Protein AF-A0A950UDI7-F1 (afdb_monomer_lite)

Secondary structure (DSSP, 8-state):
-------HHHHHHHHHHHHHHHT--GGGG---PPPPPP----TT--SS--S--SS-SSS-TT-SSPPSS---------B-TTS-B-TT---------TTS----GGGSSTT-----

Radius of gyration: 28.73 Å; chains: 1; bounding box: 52×42×88 Å

Foldseek 3Di:
DDPPDDPVVVVVVVVVVVVVVVPPPCLVPPPQDDPDDDDDCDPQNDPDDDPDDDDDQQDHPPDPHGADDDDDDDDDFDADRSRHGDPPDDDDDAAAGRVRHGQDPPPVPNSDPPPD

pLDDT: mean 75.39, std 16.03, range [39.5, 96.88]

Sequence (116 aa):
MTHSLLPRRRVIAASMAGAAVLGIPAILRAAALMATPAQTEGPFYPVSFPVDSDSDLVHVAGHHDAAKGTVTRVSGRVLDLAGRPVTGARVEIWQCDAHGRYHNVHDGDGGQPRDD

Structure (mmCIF, N/CA/C/O backbone):
data_AF-A0A950UDI7-F1
#
_entry.id   AF-A0A950UDI7-F1
#
loop_
_atom_site.group_PDB
_atom_site.id
_atom_site.type_symbol
_atom_site.label_atom_id
_atom_site.label_alt_id
_atom_site.label_comp_id
_atom_site.label_asym_id
_atom_site.label_entity_id
_atom_site.label_seq_id
_atom_site.pdbx_PDB_ins_code
_atom_site.Cartn_x
_atom_site.Cartn_y
_atom_site.Cartn_z
_atom_site.occupancy
_atom_site.B_iso_or_equiv
_atom_site.auth_seq_id
_atom_site.auth_comp_id
_atom_site.auth_asym_id
_atom_site.auth_atom_id
_atom_site.pdbx_PDB_model_num
ATOM 1 N N . MET A 1 1 ? -25.559 -27.359 67.282 1.00 40.81 1 MET A N 1
ATOM 2 C CA . MET A 1 1 ? -24.812 -26.892 66.095 1.00 40.81 1 MET A CA 1
ATOM 3 C C . MET A 1 1 ? -25.820 -26.552 65.007 1.00 40.81 1 MET A C 1
ATOM 5 O O . MET A 1 1 ? -26.342 -27.444 64.356 1.00 40.81 1 MET A O 1
ATOM 9 N N . THR A 1 2 ? -26.208 -25.284 64.895 1.00 39.50 2 THR A N 1
ATOM 10 C CA . THR A 1 2 ? -27.173 -24.814 63.894 1.00 39.50 2 THR A CA 1
ATOM 11 C C . THR A 1 2 ? -26.436 -24.547 62.585 1.00 39.50 2 THR A C 1
ATOM 13 O O . THR A 1 2 ? -25.666 -23.596 62.473 1.00 39.50 2 THR A O 1
ATOM 16 N N . HIS A 1 3 ? -26.633 -25.408 61.587 1.00 46.00 3 HIS A N 1
ATOM 17 C CA . HIS A 1 3 ? -26.105 -25.177 60.247 1.00 46.00 3 HIS A CA 1
ATOM 18 C C . HIS A 1 3 ? -26.877 -24.022 59.603 1.00 46.00 3 HIS A C 1
ATOM 20 O O . HIS A 1 3 ? -28.031 -24.169 59.203 1.00 46.00 3 HIS A O 1
ATOM 26 N N . SER A 1 4 ? -26.243 -22.851 59.532 1.00 61.97 4 SER A N 1
ATOM 27 C CA . SER A 1 4 ? -26.741 -21.719 58.753 1.00 61.97 4 SER A CA 1
ATOM 28 C C . SER A 1 4 ? -26.642 -22.074 57.270 1.00 61.97 4 SER A C 1
ATOM 30 O O . SER A 1 4 ? -25.568 -22.038 56.671 1.00 61.97 4 SER A O 1
ATOM 32 N N . LEU A 1 5 ? -27.763 -22.492 56.686 1.00 60.97 5 LEU A N 1
ATOM 33 C CA . LEU A 1 5 ? -27.865 -22.776 55.261 1.00 60.97 5 LEU A CA 1
ATOM 34 C C . LEU A 1 5 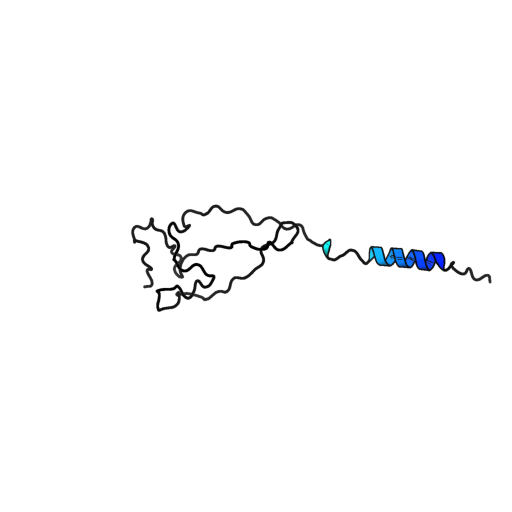? -27.966 -21.443 54.518 1.00 60.97 5 LEU A C 1
ATOM 36 O O . LEU A 1 5 ? -28.985 -20.752 54.589 1.00 60.97 5 LEU A O 1
ATOM 40 N N . LEU A 1 6 ? -26.901 -21.070 53.806 1.00 65.00 6 LEU A N 1
ATOM 41 C CA . LEU A 1 6 ? -26.916 -19.932 52.890 1.00 65.00 6 LEU A CA 1
ATOM 42 C C . LEU A 1 6 ? -28.140 -20.052 51.962 1.00 65.00 6 LEU A C 1
ATOM 44 O O . LEU A 1 6 ? -28.296 -21.063 51.272 1.00 65.00 6 LEU A O 1
ATOM 48 N N . PRO A 1 7 ? -29.040 -19.053 51.934 1.00 77.75 7 PRO A N 1
ATOM 49 C CA . PRO A 1 7 ? -30.280 -19.174 51.186 1.00 77.75 7 PRO A CA 1
ATOM 50 C C . PRO A 1 7 ? -29.963 -19.201 49.688 1.00 77.75 7 PRO A C 1
ATOM 52 O O . PRO A 1 7 ? -29.332 -18.278 49.176 1.00 77.75 7 PRO A O 1
ATOM 55 N N . ARG A 1 8 ? -30.428 -20.243 48.982 1.00 66.94 8 ARG A N 1
ATOM 56 C CA . ARG A 1 8 ? -30.172 -20.532 47.550 1.00 66.94 8 ARG A CA 1
ATOM 57 C C . ARG A 1 8 ? -30.277 -19.309 46.625 1.00 66.94 8 ARG A C 1
ATOM 59 O O . ARG A 1 8 ? -29.489 -19.173 45.697 1.00 66.94 8 ARG A O 1
ATOM 66 N N . ARG A 1 9 ? -31.177 -18.367 46.931 1.00 64.50 9 ARG A N 1
ATOM 67 C CA . ARG A 1 9 ? -31.326 -17.076 46.229 1.00 64.50 9 ARG A CA 1
ATOM 68 C C . ARG A 1 9 ? -30.045 -16.233 46.188 1.00 64.50 9 ARG A C 1
ATOM 70 O O . ARG A 1 9 ? -29.770 -15.587 45.187 1.00 64.50 9 ARG A O 1
ATOM 77 N N . ARG A 1 10 ? -29.247 -16.255 47.260 1.00 65.88 10 ARG A N 1
ATOM 78 C CA . ARG A 1 10 ? -27.967 -15.536 47.341 1.00 65.88 10 ARG A CA 1
ATOM 79 C C . ARG A 1 10 ? -26.892 -16.211 46.494 1.00 65.88 10 ARG A C 1
ATOM 81 O O . ARG A 1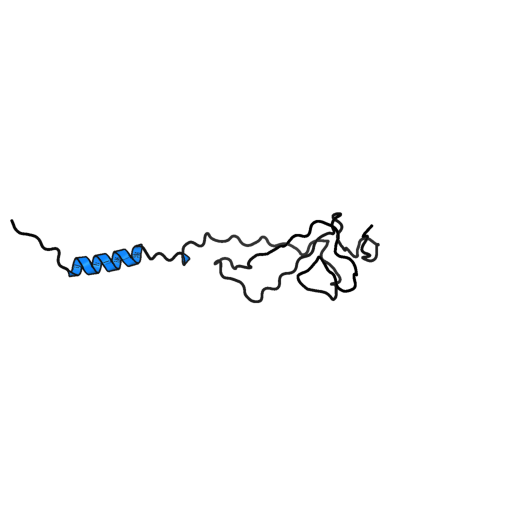 10 ? -26.069 -15.515 45.920 1.00 65.88 10 ARG A O 1
ATOM 88 N N . VAL A 1 11 ? -26.941 -17.538 46.374 1.00 69.62 11 VAL A N 1
ATOM 89 C CA . VAL A 1 11 ? -26.017 -18.311 45.530 1.00 69.62 11 VAL A CA 1
ATOM 90 C C . VAL A 1 11 ? -26.291 -18.055 44.044 1.00 69.62 11 VAL A C 1
ATOM 92 O O . VAL A 1 11 ? -25.353 -17.831 43.285 1.00 69.62 11 VAL A O 1
ATOM 95 N N . ILE A 1 12 ? -27.565 -18.002 43.637 1.00 70.50 12 ILE A N 1
ATOM 96 C CA . ILE A 1 12 ? -27.965 -17.696 42.249 1.00 70.50 12 ILE A CA 1
ATOM 97 C C . ILE A 1 12 ? -27.635 -16.240 41.882 1.00 70.50 12 ILE A C 1
ATOM 99 O O . ILE A 1 12 ? -27.050 -15.975 40.835 1.00 70.50 12 ILE A O 1
ATOM 103 N N . ALA A 1 13 ? -27.935 -15.285 42.767 1.00 63.75 13 ALA A N 1
ATOM 104 C CA . ALA A 1 13 ? -27.596 -13.881 42.530 1.00 63.75 13 ALA A CA 1
ATOM 105 C C . ALA A 1 13 ? -26.073 -13.655 42.432 1.00 63.75 13 ALA A C 1
ATOM 107 O O . ALA A 1 13 ? -25.610 -12.925 41.558 1.00 63.75 13 ALA A O 1
ATOM 108 N N . ALA A 1 14 ? -25.284 -14.323 43.282 1.00 63.97 14 ALA A N 1
ATOM 109 C CA . ALA A 1 14 ? -23.824 -14.231 43.249 1.00 63.97 14 ALA A CA 1
ATOM 110 C C . ALA A 1 14 ? -23.213 -14.852 41.980 1.00 63.97 14 ALA A C 1
ATOM 112 O O . ALA A 1 14 ? -22.214 -14.346 41.474 1.00 63.97 14 ALA A O 1
ATOM 113 N N . SER A 1 15 ? -23.819 -15.909 41.431 1.00 61.81 15 SER A N 1
ATOM 114 C CA . SER A 1 15 ? -23.341 -16.549 40.196 1.00 61.81 15 SER A CA 1
ATOM 115 C C . SER A 1 15 ? -23.653 -15.724 38.942 1.00 61.81 15 SER A C 1
ATOM 117 O O . SER A 1 15 ? -22.798 -15.629 38.064 1.00 61.81 15 SER A O 1
ATOM 119 N N . MET A 1 16 ? -24.799 -15.034 38.884 1.00 60.81 16 MET A N 1
ATOM 120 C CA . MET A 1 16 ? -25.077 -14.063 37.812 1.00 60.81 16 MET A CA 1
ATOM 121 C C . MET A 1 16 ? -24.136 -12.850 37.855 1.00 60.81 16 MET A C 1
ATOM 123 O O . MET A 1 16 ? -23.652 -12.413 36.812 1.00 60.81 16 MET A O 1
ATOM 127 N N . ALA A 1 17 ? -23.831 -12.332 39.049 1.00 59.81 17 ALA A N 1
ATOM 128 C CA . ALA A 1 17 ? -22.875 -11.235 39.205 1.00 59.81 17 ALA A CA 1
ATOM 129 C C . ALA A 1 17 ? -21.443 -11.656 38.815 1.00 59.81 17 ALA A C 1
ATOM 131 O O . ALA A 1 17 ? -20.744 -10.906 38.138 1.00 59.81 17 ALA A O 1
ATOM 132 N N . GLY A 1 18 ? -21.023 -12.875 39.175 1.00 57.97 18 GLY A N 1
ATOM 133 C CA . GLY A 1 18 ? -19.712 -13.419 38.803 1.00 57.97 18 GLY A CA 1
ATOM 134 C C . GLY A 1 18 ? -19.540 -13.632 37.293 1.00 57.97 18 GLY A C 1
ATOM 135 O O . GLY A 1 18 ? -18.479 -13.328 36.749 1.00 57.97 18 GLY A O 1
ATOM 136 N N . ALA A 1 19 ? -20.591 -14.079 36.597 1.00 56.75 19 ALA A N 1
ATOM 137 C CA . ALA A 1 19 ? -20.571 -14.241 35.141 1.00 56.75 19 ALA A CA 1
ATOM 138 C C . ALA A 1 19 ? -20.483 -12.895 34.395 1.00 56.75 19 ALA A C 1
ATOM 140 O O . ALA A 1 19 ? -19.795 -12.801 33.380 1.00 56.75 19 ALA A O 1
ATOM 141 N N . ALA A 1 20 ? -21.112 -11.836 34.919 1.00 55.09 20 ALA A N 1
ATOM 142 C CA . ALA A 1 20 ? -21.036 -10.496 34.333 1.00 55.09 20 ALA A CA 1
ATOM 143 C C . ALA A 1 20 ? -19.640 -9.851 34.472 1.00 55.09 20 ALA A C 1
ATOM 145 O O . ALA A 1 20 ? -19.227 -9.094 33.598 1.00 55.09 20 ALA A O 1
ATOM 146 N N . VAL A 1 21 ? -18.892 -10.173 35.535 1.00 56.31 21 VAL A N 1
ATOM 147 C CA . VAL A 1 21 ? -17.543 -9.622 35.786 1.00 56.31 21 VAL A CA 1
ATOM 148 C C . VAL A 1 21 ? -16.454 -10.343 34.979 1.00 56.31 21 VAL A C 1
ATOM 150 O O . VAL A 1 21 ? -15.477 -9.719 34.576 1.00 56.31 21 VAL A O 1
ATOM 153 N N . LEU A 1 22 ? -16.624 -11.637 34.687 1.00 57.34 22 LEU A N 1
ATOM 154 C CA . LEU A 1 22 ? -15.692 -12.409 33.847 1.00 57.34 22 LEU A CA 1
ATOM 155 C C . LEU A 1 22 ? -15.970 -12.269 32.342 1.00 57.34 22 LEU A C 1
ATOM 157 O O . LEU A 1 22 ? -15.121 -12.611 31.523 1.00 57.34 22 LEU A O 1
ATOM 161 N N . GLY A 1 23 ? -17.143 -11.750 31.983 1.00 51.78 23 GLY A N 1
ATOM 162 C CA . GLY A 1 23 ? -17.572 -11.507 30.612 1.00 51.78 23 GLY A CA 1
ATOM 163 C C . GLY A 1 23 ? -17.220 -10.124 30.074 1.00 51.78 23 GLY A C 1
ATOM 164 O O . GLY A 1 23 ? -17.903 -9.690 29.152 1.00 51.78 23 GLY A O 1
ATOM 165 N N . ILE A 1 24 ? -16.211 -9.420 30.618 1.00 55.84 24 ILE A N 1
ATOM 166 C CA . ILE A 1 24 ? -15.660 -8.230 29.947 1.00 55.84 24 ILE A CA 1
ATOM 167 C C . ILE A 1 24 ? -15.234 -8.707 28.558 1.00 55.84 24 ILE A C 1
ATOM 169 O O . ILE A 1 24 ? -14.269 -9.471 28.445 1.00 55.84 24 ILE A O 1
ATOM 173 N N . PRO A 1 25 ? -15.968 -8.343 27.497 1.00 52.56 25 PRO A N 1
ATOM 174 C CA . PRO A 1 25 ? -15.714 -8.925 26.206 1.00 52.56 25 PRO A CA 1
ATOM 175 C C . PRO A 1 25 ? -14.335 -8.442 25.772 1.00 52.56 25 PRO A C 1
ATOM 177 O O . PRO A 1 25 ? -13.986 -7.276 25.966 1.00 52.56 25 PRO A O 1
ATOM 180 N N . ALA A 1 26 ? -13.560 -9.318 25.135 1.00 53.09 26 ALA A N 1
ATOM 181 C CA . ALA A 1 26 ? -12.302 -8.953 24.480 1.00 53.09 26 ALA A CA 1
ATOM 182 C C . ALA A 1 26 ? -12.453 -7.742 23.522 1.00 53.09 26 ALA A C 1
ATOM 184 O O . ALA A 1 26 ? -11.469 -7.099 23.176 1.00 53.09 26 ALA A O 1
ATOM 185 N N . ILE A 1 27 ? -13.697 -7.390 23.170 1.00 52.19 27 ILE A N 1
ATOM 186 C CA . ILE A 1 27 ? -14.138 -6.169 22.485 1.00 52.19 27 ILE A CA 1
ATOM 187 C C . ILE A 1 27 ? -13.663 -4.879 23.190 1.00 52.19 27 ILE A C 1
ATOM 189 O O . ILE A 1 27 ? -13.358 -3.906 22.512 1.00 52.19 27 ILE A O 1
ATOM 193 N N . LEU A 1 28 ? -13.541 -4.851 24.524 1.00 51.56 28 LEU A N 1
ATOM 194 C CA . LEU A 1 28 ? -13.067 -3.668 25.265 1.00 51.56 28 LEU A CA 1
ATOM 195 C C . LEU A 1 28 ? -11.535 -3.568 25.370 1.00 51.56 28 LEU A C 1
ATOM 197 O O . LEU A 1 28 ? -11.026 -2.612 25.949 1.00 51.56 28 LEU A O 1
ATOM 201 N N . ARG A 1 29 ? -10.780 -4.521 24.806 1.00 52.59 29 ARG A N 1
ATOM 202 C CA . ARG A 1 29 ? -9.308 -4.473 24.732 1.00 52.59 29 ARG A CA 1
ATOM 203 C C . ARG A 1 29 ? -8.785 -3.988 23.376 1.00 52.59 29 ARG A C 1
ATOM 205 O O . ARG A 1 29 ? -7.703 -4.385 22.951 1.00 52.59 29 ARG A O 1
ATOM 212 N N . ALA A 1 30 ? -9.502 -3.084 22.717 1.00 58.53 30 ALA A N 1
ATOM 213 C CA . ALA A 1 30 ? -8.868 -2.246 21.710 1.00 58.53 30 ALA A CA 1
ATOM 214 C C . ALA A 1 30 ? -7.965 -1.242 22.443 1.00 58.53 30 ALA A C 1
ATOM 216 O O . ALA A 1 30 ? -8.446 -0.262 23.010 1.00 58.53 30 ALA A O 1
ATOM 217 N N . ALA A 1 31 ? -6.652 -1.492 22.472 1.00 61.59 31 ALA A N 1
ATOM 218 C CA . ALA A 1 31 ? -5.718 -0.384 22.642 1.00 61.59 31 ALA A CA 1
ATOM 219 C C . ALA A 1 31 ? -6.091 0.660 21.580 1.00 61.59 31 ALA A C 1
ATOM 221 O O . ALA A 1 31 ? -6.267 0.286 20.419 1.00 61.59 31 ALA A O 1
ATOM 222 N N . ALA A 1 32 ? -6.302 1.916 21.984 1.00 68.69 32 ALA A N 1
ATOM 223 C CA . ALA A 1 32 ? -6.696 2.967 21.053 1.00 68.69 32 ALA A CA 1
ATOM 224 C C . ALA A 1 32 ? -5.690 2.993 19.897 1.00 68.69 32 ALA A C 1
ATOM 226 O O . ALA A 1 32 ? -4.499 3.231 20.116 1.00 68.69 32 ALA A O 1
ATOM 227 N N . LEU A 1 33 ? -6.153 2.669 18.688 1.00 82.69 33 LEU A N 1
ATOM 228 C CA . LEU A 1 33 ? -5.295 2.703 17.516 1.00 82.69 33 LEU A CA 1
ATOM 229 C C . LEU A 1 33 ? -4.920 4.159 17.256 1.00 82.69 33 LEU A C 1
ATOM 231 O O . LEU A 1 33 ? -5.763 5.054 17.319 1.00 82.69 33 LEU A O 1
ATOM 235 N N . MET A 1 34 ? -3.646 4.394 16.966 1.00 89.06 34 MET A N 1
ATOM 236 C CA . MET A 1 34 ? -3.224 5.677 16.428 1.00 89.06 34 MET A CA 1
ATOM 237 C C . MET A 1 34 ? -3.568 5.710 14.943 1.00 89.06 34 MET A C 1
ATOM 239 O O . MET A 1 34 ? -3.386 4.714 14.241 1.00 89.06 34 MET A O 1
ATOM 243 N N . ALA A 1 35 ? -4.064 6.853 14.471 1.00 91.56 35 ALA A N 1
ATOM 244 C CA . ALA A 1 35 ? -4.245 7.067 13.044 1.00 91.56 35 ALA A CA 1
ATOM 245 C C . ALA A 1 35 ? -2.903 6.869 12.326 1.00 91.56 35 ALA A C 1
ATOM 247 O O . ALA A 1 35 ? -1.882 7.391 12.785 1.00 91.56 35 ALA A O 1
ATOM 248 N N . THR A 1 36 ? -2.910 6.156 11.195 1.00 90.50 36 THR A N 1
ATOM 249 C CA . THR A 1 36 ? -1.774 6.187 10.268 1.00 90.50 36 THR A CA 1
ATOM 250 C C . THR A 1 36 ? -1.491 7.654 9.926 1.00 90.50 36 THR A C 1
ATOM 252 O O . THR A 1 36 ? -2.440 8.374 9.598 1.00 90.50 36 THR A O 1
ATOM 255 N N . PRO A 1 37 ? -0.237 8.129 10.039 1.00 91.31 37 PRO A N 1
ATOM 256 C CA . PRO A 1 37 ? 0.095 9.514 9.732 1.00 91.31 37 PRO A CA 1
ATOM 257 C C . PRO A 1 37 ? -0.377 9.904 8.331 1.00 91.31 37 PRO A C 1
ATOM 259 O O . PRO A 1 37 ? -0.241 9.125 7.388 1.00 91.31 37 PRO A O 1
ATOM 262 N N . ALA A 1 38 ? -0.911 11.117 8.192 1.00 89.19 38 ALA A N 1
ATOM 263 C CA . ALA A 1 38 ? -1.220 11.654 6.876 1.00 89.19 38 ALA A CA 1
ATOM 264 C C . ALA A 1 38 ? 0.080 11.828 6.077 1.00 89.19 38 ALA A C 1
ATOM 266 O O . ALA A 1 38 ? 1.071 12.345 6.598 1.00 89.19 38 ALA A O 1
ATOM 267 N N . GLN A 1 39 ? 0.058 11.419 4.813 1.00 81.88 39 GLN A N 1
ATOM 268 C CA . GLN A 1 39 ? 1.133 11.667 3.860 1.00 81.88 39 GLN A CA 1
ATOM 269 C C . GLN A 1 39 ? 0.591 12.540 2.731 1.00 81.88 39 GLN A C 1
ATOM 271 O O . GLN A 1 39 ? -0.565 12.406 2.330 1.00 81.88 39 GLN A O 1
ATOM 276 N N . THR A 1 40 ? 1.417 13.459 2.239 1.00 82.06 40 THR A N 1
ATOM 277 C CA . THR A 1 40 ? 1.171 14.094 0.943 1.00 82.06 40 THR A CA 1
ATOM 278 C C . THR A 1 40 ? 1.491 13.088 -0.165 1.00 82.06 40 THR A C 1
ATOM 280 O O . THR A 1 40 ? 2.253 12.149 0.064 1.00 82.06 40 THR A O 1
ATOM 283 N N . GLU A 1 41 ? 0.946 13.287 -1.368 1.00 74.44 41 GLU A N 1
ATOM 284 C CA . GLU A 1 41 ? 1.289 12.479 -2.559 1.00 74.44 41 GLU A CA 1
ATOM 285 C C . GLU A 1 41 ? 2.814 12.420 -2.785 1.00 74.44 41 GLU A C 1
ATOM 287 O O . GLU A 1 41 ? 3.373 11.406 -3.198 1.00 74.44 41 GLU A O 1
ATOM 292 N N . GLY A 1 42 ? 3.510 13.495 -2.406 1.00 71.44 42 GLY A N 1
ATOM 293 C CA . GLY A 1 42 ? 4.956 13.616 -2.510 1.00 71.44 42 GLY A CA 1
ATOM 294 C C . GLY A 1 42 ? 5.401 14.024 -3.918 1.00 71.44 42 GLY A C 1
ATOM 295 O O . GLY A 1 42 ? 4.614 14.029 -4.859 1.00 71.44 42 GLY A O 1
ATOM 296 N N . PRO A 1 43 ? 6.678 14.392 -4.088 1.00 72.38 43 PRO A N 1
ATOM 297 C CA . PRO A 1 43 ? 7.193 14.909 -5.360 1.00 72.38 43 PRO A CA 1
ATOM 298 C C . PRO A 1 43 ? 7.337 13.839 -6.459 1.00 72.38 43 PRO A C 1
ATOM 300 O O . PRO A 1 43 ? 7.702 14.174 -7.582 1.00 72.38 43 PRO A O 1
ATOM 303 N N . PHE A 1 44 ? 7.082 12.567 -6.135 1.00 72.50 44 PHE A N 1
ATOM 304 C CA . PHE A 1 44 ? 7.310 11.410 -7.009 1.00 72.50 44 PHE A CA 1
ATOM 305 C C . PHE A 1 44 ? 6.034 10.615 -7.304 1.00 72.50 44 PHE A C 1
ATOM 307 O O . PHE A 1 44 ? 6.118 9.488 -7.790 1.00 72.50 44 PHE A O 1
ATOM 314 N N . TYR A 1 45 ? 4.861 11.167 -6.980 1.00 74.62 45 TYR A N 1
ATOM 315 C CA . TYR A 1 45 ? 3.604 10.544 -7.373 1.00 74.62 45 TYR A CA 1
ATOM 316 C C . TYR A 1 45 ? 3.490 10.547 -8.908 1.00 74.62 45 TYR A C 1
ATOM 318 O O . TYR A 1 45 ? 3.776 11.580 -9.530 1.00 74.62 45 TYR A O 1
ATOM 326 N N . PRO A 1 46 ? 3.116 9.422 -9.543 1.00 72.69 46 PRO A N 1
ATOM 327 C CA . PRO A 1 46 ? 3.032 9.352 -10.996 1.00 72.69 46 PRO A CA 1
ATOM 328 C C . PRO A 1 46 ? 2.025 10.367 -11.545 1.00 72.69 46 PRO A C 1
ATOM 330 O O . PRO A 1 46 ? 0.892 10.448 -11.081 1.00 72.69 46 PRO A O 1
ATOM 333 N N . VAL A 1 47 ? 2.408 11.114 -12.583 1.00 75.00 47 VAL A N 1
ATOM 334 C CA . VAL A 1 47 ? 1.463 11.995 -13.304 1.00 75.00 47 VAL A CA 1
ATOM 335 C C . VAL A 1 47 ? 0.635 11.238 -14.346 1.00 75.00 47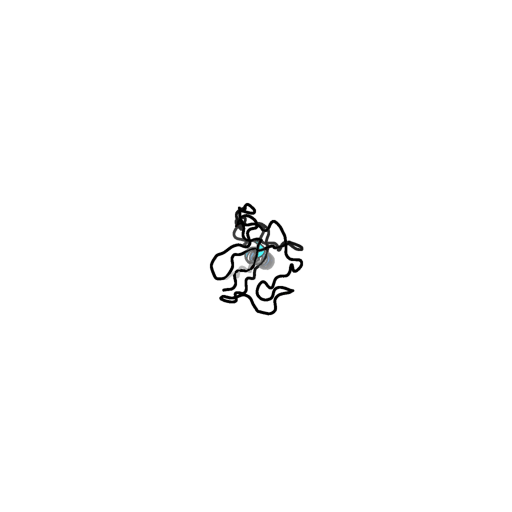 VAL A C 1
ATOM 337 O O . VAL A 1 47 ? -0.360 11.748 -14.855 1.00 75.00 47 VAL A O 1
ATOM 340 N N . SER A 1 48 ? 1.078 10.032 -14.698 1.00 73.81 48 SER A N 1
ATOM 341 C CA . SER A 1 48 ? 0.439 9.134 -15.649 1.00 73.81 48 SER A CA 1
ATOM 342 C C . SER A 1 48 ? 0.475 7.729 -15.077 1.00 73.81 48 SER A C 1
ATOM 344 O O . SER A 1 48 ? 1.548 7.235 -14.726 1.00 73.81 48 SER A O 1
ATOM 346 N N . PHE A 1 49 ? -0.687 7.092 -14.996 1.00 70.12 49 PHE A N 1
ATOM 347 C CA . PHE A 1 49 ? -0.789 5.722 -14.516 1.00 70.12 49 PHE A CA 1
ATOM 348 C C . PHE A 1 49 ? -0.627 4.738 -15.672 1.00 70.12 49 PHE A C 1
ATOM 350 O O . PHE A 1 49 ? -1.141 5.001 -16.767 1.00 70.12 49 PHE A O 1
ATOM 357 N N . PRO A 1 50 ? 0.051 3.602 -15.443 1.00 68.06 50 PRO A N 1
ATOM 358 C CA . PRO A 1 50 ? -0.036 2.490 -16.366 1.00 68.06 50 PRO A CA 1
ATOM 359 C C . PRO A 1 50 ? -1.495 2.032 -16.486 1.00 68.06 50 PRO A C 1
ATOM 361 O O . PRO A 1 50 ? -2.285 2.135 -15.548 1.00 68.06 50 PRO A O 1
ATOM 364 N N . VAL A 1 51 ? -1.853 1.520 -17.665 1.00 69.38 51 VAL A N 1
ATOM 365 C CA . VAL A 1 51 ? -3.172 0.899 -17.895 1.00 69.38 51 VAL A CA 1
ATOM 366 C C . VAL A 1 51 ? -3.368 -0.301 -16.967 1.00 69.38 51 VAL A C 1
ATOM 368 O O . VAL A 1 51 ? -4.489 -0.607 -16.569 1.00 69.38 51 VAL A O 1
ATOM 371 N N . ASP A 1 52 ? -2.260 -0.950 -16.620 1.00 74.50 52 ASP A N 1
ATOM 372 C CA . ASP A 1 52 ? -2.210 -1.988 -15.611 1.00 74.50 52 ASP A CA 1
ATOM 373 C C . ASP A 1 52 ? -2.221 -1.366 -14.209 1.00 74.50 52 ASP A C 1
ATOM 375 O O . ASP A 1 52 ? -1.361 -0.557 -13.860 1.00 74.50 52 ASP A O 1
ATOM 379 N N . SER A 1 53 ? -3.254 -1.682 -13.435 1.00 78.75 53 SER A N 1
ATOM 380 C CA . SER A 1 53 ? -3.515 -1.135 -12.100 1.00 78.75 53 SER A CA 1
ATOM 381 C C . SER A 1 53 ? -4.008 -2.257 -11.195 1.00 78.75 53 SER A C 1
ATOM 383 O O . SER A 1 53 ? -5.153 -2.261 -10.735 1.00 78.75 53 SER A O 1
ATOM 385 N N . ASP A 1 54 ? -3.149 -3.249 -10.994 1.00 87.75 54 ASP A N 1
ATOM 386 C CA . ASP A 1 54 ? -3.377 -4.361 -10.085 1.00 87.75 54 ASP A CA 1
ATOM 387 C C . ASP A 1 54 ? -2.398 -4.326 -8.890 1.00 87.75 54 ASP A C 1
ATOM 389 O O . ASP A 1 54 ? -1.816 -3.290 -8.562 1.00 87.75 54 ASP A O 1
ATOM 393 N N . SER A 1 55 ? -2.293 -5.435 -8.154 1.00 90.44 55 SER A N 1
ATOM 394 C CA . SER A 1 55 ? -1.425 -5.552 -6.977 1.00 90.44 55 SER A CA 1
ATOM 395 C C . SER A 1 55 ? -0.094 -6.270 -7.243 1.00 90.44 55 SER A C 1
ATOM 397 O O . SER A 1 55 ? 0.621 -6.553 -6.278 1.00 90.44 55 SER A O 1
ATOM 399 N N . ASP A 1 56 ? 0.221 -6.623 -8.493 1.00 92.06 56 ASP A N 1
ATOM 400 C CA . ASP A 1 56 ? 1.458 -7.312 -8.867 1.00 92.06 56 ASP A CA 1
ATOM 401 C C . ASP A 1 56 ? 2.435 -6.365 -9.576 1.00 92.06 56 ASP A C 1
ATOM 403 O O . ASP A 1 56 ? 2.466 -6.227 -10.792 1.00 92.06 56 ASP A O 1
ATOM 407 N N . LEU A 1 57 ? 3.318 -5.748 -8.792 1.00 90.00 57 LEU A N 1
ATOM 408 C CA . LEU A 1 57 ? 4.373 -4.884 -9.328 1.00 90.00 57 LEU A CA 1
ATOM 409 C C . LEU A 1 57 ? 5.550 -5.678 -9.939 1.00 90.00 57 LEU A C 1
ATOM 411 O O . LEU A 1 57 ? 6.518 -5.066 -10.387 1.00 90.00 57 LEU A O 1
ATOM 415 N N . VAL A 1 58 ? 5.525 -7.019 -9.922 1.00 92.06 58 VAL A N 1
ATOM 416 C CA . VAL A 1 58 ? 6.600 -7.863 -10.475 1.00 92.06 58 VAL A CA 1
ATOM 417 C C . VAL A 1 58 ? 6.408 -8.098 -11.970 1.00 92.06 58 VAL A C 1
ATOM 419 O O . VAL A 1 58 ? 7.397 -8.125 -12.702 1.00 92.06 58 VAL A O 1
ATOM 422 N N . HIS A 1 59 ? 5.163 -8.249 -12.426 1.00 90.38 59 HIS A N 1
ATOM 423 C CA . HIS A 1 59 ? 4.827 -8.472 -13.831 1.00 90.38 59 HIS A CA 1
ATOM 424 C C . HIS A 1 59 ? 3.912 -7.361 -14.325 1.00 90.38 59 HIS A C 1
ATOM 426 O O . HIS A 1 59 ? 2.731 -7.341 -14.012 1.00 90.38 59 HIS A O 1
ATOM 432 N N . VAL A 1 60 ? 4.461 -6.457 -15.132 1.00 83.56 60 VAL A N 1
ATOM 433 C CA . VAL A 1 60 ? 3.716 -5.319 -15.678 1.00 83.56 60 VAL A CA 1
ATOM 434 C C . VAL A 1 60 ? 3.255 -5.647 -17.094 1.00 83.56 60 VAL A C 1
ATOM 436 O O . VAL A 1 60 ? 4.073 -6.011 -17.946 1.00 83.56 60 VAL A O 1
ATOM 439 N N . ALA A 1 61 ? 1.964 -5.477 -17.389 1.00 82.88 61 ALA A N 1
ATOM 440 C CA . ALA A 1 61 ? 1.438 -5.709 -18.730 1.00 82.88 61 ALA A CA 1
ATOM 441 C C . ALA A 1 61 ? 2.228 -4.934 -19.804 1.00 82.88 61 ALA A C 1
ATOM 443 O O . ALA A 1 61 ? 2.536 -3.748 -19.668 1.00 82.88 61 ALA A O 1
ATOM 444 N N . GLY A 1 62 ? 2.557 -5.618 -20.901 1.00 82.69 62 GLY A N 1
ATOM 445 C CA . GLY A 1 62 ? 3.369 -5.062 -21.988 1.00 82.69 62 GLY A CA 1
ATOM 446 C C . GLY A 1 62 ? 4.883 -5.222 -21.809 1.00 82.69 62 GLY A C 1
ATOM 447 O O . GLY A 1 62 ? 5.614 -4.945 -22.757 1.00 82.69 62 GLY A O 1
ATOM 448 N N . HIS A 1 63 ? 5.348 -5.723 -20.661 1.00 82.00 63 HIS A N 1
ATOM 449 C CA . HIS A 1 63 ? 6.744 -6.101 -20.439 1.00 82.00 63 HIS A CA 1
ATOM 450 C C . HIS A 1 63 ? 6.885 -7.626 -20.466 1.00 82.00 63 HIS A C 1
ATOM 452 O O . HIS A 1 63 ? 6.010 -8.354 -20.001 1.00 82.00 63 HIS A O 1
ATOM 458 N N . HIS A 1 64 ? 7.972 -8.112 -21.069 1.00 85.06 64 HIS A N 1
ATOM 459 C CA . HIS A 1 64 ? 8.235 -9.548 -21.178 1.00 85.06 64 HIS A CA 1
ATOM 460 C C . HIS A 1 64 ? 8.908 -10.107 -19.917 1.00 85.06 64 HIS A C 1
ATOM 462 O O . HIS A 1 64 ? 8.632 -11.235 -19.512 1.00 85.06 64 HIS A O 1
ATOM 468 N N . ASP A 1 65 ? 9.776 -9.308 -19.301 1.00 89.56 65 ASP A N 1
ATOM 469 C CA . ASP A 1 65 ? 10.598 -9.728 -18.175 1.00 89.56 65 ASP A CA 1
ATOM 470 C C . ASP A 1 65 ? 10.012 -9.231 -16.849 1.00 89.56 65 ASP A C 1
ATOM 472 O O . ASP A 1 65 ? 9.332 -8.205 -16.787 1.00 89.56 65 ASP A O 1
ATOM 476 N N . ALA A 1 66 ? 10.278 -9.978 -15.778 1.00 91.00 66 ALA A N 1
ATOM 477 C CA . ALA A 1 66 ? 9.897 -9.589 -14.427 1.00 91.00 66 ALA A CA 1
ATOM 478 C C . ALA A 1 66 ? 10.785 -8.450 -13.901 1.00 91.00 66 ALA A C 1
ATOM 480 O O . ALA A 1 66 ? 11.968 -8.363 -14.240 1.00 91.00 66 ALA A O 1
ATOM 481 N N . ALA A 1 67 ? 10.235 -7.627 -13.006 1.00 89.69 67 ALA A N 1
ATOM 482 C CA . ALA A 1 67 ? 10.977 -6.557 -12.350 1.00 89.69 67 ALA A CA 1
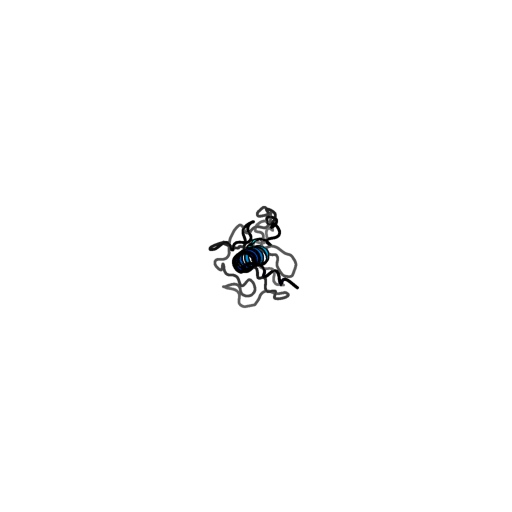ATOM 483 C C . ALA A 1 67 ? 12.227 -7.093 -11.623 1.00 89.69 67 ALA A C 1
ATOM 485 O O . ALA A 1 67 ? 12.174 -8.095 -10.899 1.00 89.69 67 ALA A O 1
ATOM 486 N N . LYS A 1 68 ? 13.363 -6.399 -11.785 1.00 91.62 68 LYS A N 1
ATOM 487 C CA . LYS A 1 68 ? 14.604 -6.712 -11.060 1.00 91.62 68 LYS A CA 1
ATOM 488 C C . LYS A 1 68 ? 14.426 -6.456 -9.554 1.00 91.62 68 LYS A C 1
ATOM 490 O O . LYS A 1 68 ? 13.641 -5.609 -9.138 1.00 91.62 68 LYS A O 1
ATOM 495 N N . GLY A 1 69 ? 15.218 -7.146 -8.731 1.00 92.19 69 GLY A N 1
ATOM 496 C CA . GLY A 1 69 ? 15.284 -6.930 -7.280 1.00 92.19 69 GLY A CA 1
ATOM 497 C C . GLY A 1 69 ? 14.780 -8.111 -6.447 1.00 92.19 69 GLY A C 1
ATOM 498 O O . GLY A 1 69 ? 14.710 -9.247 -6.913 1.00 92.19 69 GLY A O 1
ATOM 499 N N . THR A 1 70 ? 14.476 -7.852 -5.172 1.00 95.25 70 THR A N 1
ATOM 500 C CA . THR A 1 70 ? 13.975 -8.881 -4.244 1.00 95.25 70 THR A CA 1
ATOM 501 C C . THR A 1 70 ? 12.453 -8.855 -4.200 1.00 95.25 70 THR A C 1
ATOM 503 O O . THR A 1 70 ? 11.855 -7.925 -3.657 1.00 95.25 70 THR A O 1
ATOM 506 N N . VAL A 1 71 ? 11.823 -9.907 -4.726 1.00 94.69 71 VAL A N 1
ATOM 507 C CA . VAL A 1 71 ? 10.363 -10.055 -4.699 1.00 94.69 71 VAL A CA 1
ATOM 508 C C . VAL A 1 71 ? 9.865 -10.063 -3.254 1.00 94.69 71 VAL A C 1
ATOM 510 O O . VAL A 1 71 ? 10.228 -10.931 -2.458 1.00 94.69 71 VAL A O 1
ATOM 513 N N . THR A 1 72 ? 9.003 -9.100 -2.927 1.00 95.00 72 THR A N 1
ATOM 514 C CA . THR A 1 72 ? 8.481 -8.893 -1.573 1.00 95.00 72 THR A CA 1
ATOM 515 C C . THR A 1 72 ? 6.960 -8.849 -1.595 1.00 95.00 72 THR A C 1
ATOM 517 O O . THR A 1 72 ? 6.361 -8.122 -2.380 1.00 95.00 72 THR A O 1
ATOM 520 N N . ARG A 1 73 ? 6.320 -9.610 -0.699 1.00 95.94 73 ARG A N 1
ATOM 521 C CA . ARG A 1 73 ? 4.863 -9.588 -0.522 1.00 95.94 73 ARG A CA 1
ATOM 522 C C . ARG A 1 73 ? 4.486 -8.679 0.638 1.00 95.94 73 ARG A C 1
ATOM 524 O O . ARG A 1 73 ? 4.808 -8.979 1.785 1.00 95.94 73 ARG A O 1
ATOM 531 N N . VAL A 1 74 ? 3.735 -7.625 0.341 1.00 95.12 74 VAL A N 1
ATOM 532 C CA . VAL A 1 74 ? 3.159 -6.719 1.339 1.00 95.12 74 VAL A CA 1
ATOM 533 C C . VAL A 1 74 ? 1.684 -7.065 1.525 1.00 95.12 74 VAL A C 1
ATOM 535 O O . VAL A 1 74 ? 0.949 -7.234 0.557 1.00 95.12 74 VAL A O 1
ATOM 538 N N . SER A 1 75 ? 1.241 -7.221 2.772 1.00 95.88 75 SER A N 1
ATOM 539 C CA . SER A 1 75 ? -0.163 -7.504 3.095 1.00 95.88 75 SER A CA 1
ATOM 540 C C . SER A 1 75 ? -0.538 -6.911 4.451 1.00 95.88 75 SER A C 1
ATOM 542 O O . SER A 1 75 ? 0.325 -6.705 5.305 1.00 95.88 75 SER A O 1
ATOM 544 N N . GLY A 1 76 ? -1.823 -6.619 4.655 1.00 93.69 76 GLY A N 1
ATOM 545 C CA . GLY A 1 76 ? -2.299 -5.972 5.874 1.00 93.69 76 GLY A CA 1
ATOM 546 C C . GLY A 1 76 ? -3.817 -5.809 5.924 1.00 93.69 76 GLY A C 1
ATOM 547 O O . GLY A 1 76 ? -4.547 -6.398 5.129 1.00 93.69 76 GLY A O 1
ATOM 548 N N . ARG A 1 77 ? -4.296 -5.013 6.887 1.00 94.56 77 ARG A N 1
ATOM 549 C CA . ARG A 1 77 ? -5.714 -4.655 7.050 1.00 94.56 77 ARG A CA 1
ATOM 550 C C . ARG A 1 77 ? -5.852 -3.144 7.156 1.00 94.56 77 ARG A C 1
ATOM 552 O O . ARG A 1 77 ? -5.098 -2.522 7.898 1.00 94.56 77 ARG A O 1
ATOM 559 N N . VAL A 1 78 ? -6.854 -2.588 6.483 1.00 95.12 78 VAL A N 1
ATOM 560 C CA . VAL A 1 78 ? -7.265 -1.192 6.664 1.00 95.12 78 VAL A CA 1
ATOM 561 C C . VAL A 1 78 ? -8.313 -1.152 7.770 1.00 95.12 78 VAL A C 1
ATOM 563 O O . VAL A 1 78 ? -9.358 -1.797 7.658 1.00 95.12 78 VAL A O 1
ATOM 566 N N . LEU A 1 79 ? -8.013 -0.442 8.854 1.00 95.31 79 LEU A N 1
ATOM 567 C CA . LEU A 1 79 ? -8.860 -0.346 10.042 1.00 95.31 79 LEU A CA 1
ATOM 568 C C . LEU A 1 79 ? -9.206 1.117 10.326 1.00 95.31 79 LEU A C 1
ATOM 570 O O . LEU A 1 79 ? -8.406 2.009 10.052 1.00 95.31 79 LEU A O 1
ATOM 574 N N . ASP A 1 80 ? -10.375 1.352 10.914 1.00 93.00 80 ASP A N 1
ATOM 575 C CA . ASP A 1 80 ? -10.680 2.628 11.555 1.00 93.00 80 ASP A CA 1
ATOM 576 C C . ASP A 1 80 ? -10.063 2.714 12.966 1.00 93.00 80 ASP A C 1
ATOM 578 O O . ASP A 1 80 ? -9.479 1.757 13.479 1.00 93.00 80 ASP A O 1
ATOM 582 N N . LEU A 1 81 ? -10.219 3.862 13.632 1.00 91.62 81 LEU A N 1
ATOM 583 C CA . LEU A 1 81 ? -9.682 4.083 14.984 1.00 91.62 81 LEU A CA 1
ATOM 584 C C . LEU A 1 81 ? -10.323 3.196 16.064 1.00 91.62 81 LEU A C 1
ATOM 586 O O . LEU A 1 81 ? -9.749 3.026 17.138 1.00 91.62 81 LEU A O 1
ATOM 590 N N . ALA A 1 82 ? -11.492 2.614 15.786 1.00 90.56 82 ALA A N 1
ATOM 591 C CA . ALA A 1 82 ? -12.150 1.646 16.657 1.00 90.56 82 ALA A CA 1
ATOM 592 C C . ALA A 1 82 ? -11.701 0.198 16.368 1.00 90.56 82 ALA A C 1
ATOM 594 O O . ALA A 1 82 ? -12.210 -0.738 16.985 1.00 90.56 82 ALA A O 1
ATOM 595 N N . GLY A 1 83 ? -10.764 -0.005 15.434 1.00 90.56 83 GLY A N 1
ATOM 596 C CA . GLY A 1 83 ? -10.269 -1.318 15.026 1.00 90.56 83 GLY A CA 1
ATOM 597 C C . GLY A 1 83 ? -11.210 -2.081 14.096 1.00 90.56 83 GLY A C 1
ATOM 598 O O . GLY A 1 83 ? -11.005 -3.276 13.871 1.00 90.56 83 GLY A O 1
ATOM 599 N N . ARG A 1 84 ? -12.240 -1.428 13.549 1.00 93.06 84 ARG A N 1
ATOM 600 C CA . ARG A 1 84 ? -13.180 -2.054 12.615 1.00 93.06 84 ARG A CA 1
ATOM 601 C C . ARG A 1 84 ? -12.584 -2.051 11.204 1.00 93.06 84 ARG A C 1
ATOM 603 O O . ARG A 1 84 ? -12.037 -1.026 10.795 1.00 93.06 84 ARG A O 1
ATOM 610 N N . PRO A 1 85 ? -12.691 -3.154 10.440 1.00 95.62 85 PRO A N 1
ATOM 611 C CA . PRO A 1 85 ? -12.247 -3.181 9.051 1.00 95.62 85 PRO A CA 1
ATOM 612 C C . PRO A 1 85 ? -12.974 -2.149 8.189 1.00 95.62 85 PRO A C 1
ATOM 614 O O . PRO A 1 85 ? -14.202 -2.059 8.223 1.00 95.62 85 PRO A O 1
ATOM 617 N N . VAL A 1 86 ? -12.217 -1.415 7.377 1.00 95.94 86 VAL A N 1
ATOM 618 C CA . VAL A 1 86 ? -12.767 -0.510 6.365 1.00 95.94 86 VAL A CA 1
ATOM 619 C C . VAL A 1 86 ? -13.001 -1.309 5.086 1.00 95.94 86 VAL A C 1
ATOM 621 O O . VAL A 1 86 ? -12.060 -1.785 4.454 1.00 95.94 86 VAL A O 1
ATOM 624 N N . THR A 1 87 ? -14.267 -1.484 4.712 1.00 96.88 87 THR A N 1
ATOM 625 C CA . THR A 1 87 ? -14.649 -2.194 3.481 1.00 96.88 87 THR A CA 1
ATOM 626 C C . THR A 1 87 ? -14.641 -1.245 2.284 1.00 96.88 87 THR A C 1
ATOM 628 O O . THR A 1 87 ? -14.945 -0.064 2.426 1.00 96.88 87 THR A O 1
ATOM 631 N N . GLY A 1 88 ? -14.264 -1.749 1.105 1.00 94.56 88 GLY A N 1
ATOM 632 C CA . GLY A 1 88 ? -14.229 -0.950 -0.128 1.00 94.56 88 GLY A CA 1
ATOM 633 C C . GLY A 1 88 ? -13.135 0.122 -0.175 1.00 94.56 88 GLY A C 1
ATOM 634 O O . GLY A 1 88 ? -13.175 0.983 -1.049 1.00 94.56 88 GLY A O 1
ATOM 635 N N . ALA A 1 89 ? -12.167 0.091 0.748 1.00 94.06 89 ALA A N 1
ATOM 636 C CA . ALA A 1 89 ? -11.020 0.988 0.698 1.00 94.06 89 ALA A CA 1
ATOM 637 C C . ALA A 1 89 ? -10.200 0.737 -0.577 1.00 94.06 89 ALA A C 1
ATOM 639 O O . ALA A 1 89 ? -9.860 -0.408 -0.882 1.00 94.06 89 ALA A O 1
ATOM 640 N N . ARG A 1 90 ? -9.852 1.814 -1.288 1.00 91.06 90 ARG A N 1
ATOM 641 C CA . ARG A 1 90 ? -8.861 1.769 -2.364 1.00 91.06 90 ARG A CA 1
ATOM 642 C C . ARG A 1 90 ? -7.479 1.972 -1.755 1.00 91.06 90 ARG A C 1
ATOM 644 O O . ARG A 1 90 ? -7.275 2.925 -1.008 1.00 91.06 90 ARG A O 1
ATOM 651 N N . VAL A 1 91 ? -6.565 1.055 -2.049 1.00 90.56 91 VAL A N 1
ATOM 652 C CA . VAL A 1 91 ? -5.172 1.120 -1.605 1.00 90.56 91 VAL A CA 1
ATOM 653 C C . VAL A 1 91 ? -4.309 1.258 -2.845 1.00 90.56 91 VAL A C 1
ATOM 655 O O . VAL A 1 91 ? -4.371 0.414 -3.732 1.00 90.56 91 VAL A O 1
ATOM 658 N N . GLU A 1 92 ? -3.528 2.327 -2.890 1.00 87.44 92 GLU A N 1
ATOM 659 C CA . GLU A 1 92 ? -2.571 2.610 -3.954 1.00 87.44 92 GLU A CA 1
ATOM 660 C C . GLU A 1 92 ? -1.174 2.630 -3.342 1.00 87.44 92 GLU A C 1
ATOM 662 O O . GLU A 1 92 ? -0.978 3.158 -2.244 1.00 87.44 92 GLU A O 1
ATOM 667 N N . ILE A 1 93 ? -0.211 2.040 -4.046 1.00 86.44 93 ILE A N 1
ATOM 668 C CA . ILE A 1 93 ? 1.200 2.071 -3.672 1.00 86.44 93 ILE A CA 1
ATOM 669 C C . ILE A 1 93 ? 2.028 2.483 -4.883 1.00 86.44 93 ILE A C 1
ATOM 671 O O . ILE A 1 93 ? 1.708 2.137 -6.017 1.00 86.44 93 ILE A O 1
ATOM 675 N N . TRP A 1 94 ? 3.106 3.212 -4.628 1.00 84.75 94 TRP A N 1
ATOM 676 C CA . TRP A 1 94 ? 4.127 3.548 -5.610 1.00 84.75 94 TRP A CA 1
ATOM 677 C C . TRP A 1 94 ? 5.492 3.385 -4.950 1.00 84.75 94 TRP A C 1
ATOM 679 O O . TRP A 1 94 ? 5.649 3.609 -3.747 1.00 84.75 94 TRP A O 1
ATOM 689 N N . GLN A 1 95 ? 6.476 2.958 -5.730 1.00 86.50 95 GLN A N 1
ATOM 690 C CA . GLN A 1 95 ? 7.832 2.718 -5.252 1.00 86.50 95 GLN A CA 1
ATOM 691 C C . GLN A 1 95 ? 8.850 3.079 -6.330 1.00 86.50 95 GLN A C 1
ATOM 693 O O . GLN A 1 95 ? 8.502 3.294 -7.491 1.00 86.50 95 GLN A O 1
ATOM 698 N N . CYS A 1 96 ? 10.111 3.139 -5.923 1.00 86.50 96 CYS A N 1
ATOM 699 C CA . CYS A 1 96 ? 11.235 3.148 -6.843 1.00 86.50 96 CYS A CA 1
ATOM 700 C C . CYS A 1 96 ? 11.561 1.729 -7.339 1.00 86.50 96 CYS A C 1
ATOM 702 O O . CYS A 1 96 ? 11.081 0.738 -6.784 1.00 86.50 96 CYS A O 1
ATOM 704 N N . ASP A 1 97 ? 12.384 1.647 -8.381 1.00 87.31 97 ASP A N 1
ATOM 705 C CA . ASP A 1 97 ? 12.969 0.398 -8.865 1.00 87.31 97 ASP A CA 1
ATOM 706 C C . ASP A 1 97 ? 14.042 -0.171 -7.907 1.00 87.31 97 ASP A C 1
ATOM 708 O O . ASP A 1 97 ? 14.349 0.391 -6.851 1.00 87.31 97 ASP A O 1
ATOM 712 N N . ALA A 1 98 ? 14.655 -1.296 -8.293 1.00 90.50 98 ALA A N 1
ATOM 713 C CA . ALA A 1 98 ? 15.721 -1.948 -7.526 1.00 90.50 98 ALA A CA 1
ATOM 714 C C . ALA A 1 98 ? 16.985 -1.086 -7.319 1.00 90.50 98 ALA A C 1
ATOM 716 O O . ALA A 1 98 ? 17.810 -1.416 -6.465 1.00 90.50 98 ALA A O 1
ATOM 717 N N . HIS A 1 99 ? 17.138 0.007 -8.070 1.00 87.75 99 HIS A N 1
ATOM 718 C CA . HIS A 1 99 ? 18.243 0.959 -7.979 1.00 87.75 99 HIS A CA 1
ATOM 719 C C . HIS A 1 99 ? 17.853 2.250 -7.242 1.00 87.75 99 HIS A C 1
ATOM 721 O O . HIS A 1 99 ? 18.668 3.169 -7.131 1.00 87.75 99 HIS A O 1
ATOM 727 N N . GLY A 1 100 ? 16.630 2.334 -6.710 1.00 86.94 100 GLY A N 1
ATOM 728 C CA . GLY A 1 100 ? 16.146 3.499 -5.978 1.00 86.94 100 GLY A CA 1
ATOM 729 C C . GLY A 1 100 ? 15.663 4.646 -6.870 1.00 86.94 100 GLY A C 1
ATOM 730 O O . GLY A 1 100 ? 15.520 5.768 -6.382 1.00 86.94 100 GLY A O 1
ATOM 731 N N . ARG A 1 101 ? 15.396 4.399 -8.158 1.00 82.62 101 ARG A N 1
ATOM 732 C CA . ARG A 1 101 ? 14.909 5.420 -9.096 1.00 82.62 101 ARG A CA 1
ATOM 733 C C . ARG A 1 101 ? 13.388 5.393 -9.195 1.00 82.62 101 ARG A C 1
ATOM 735 O O . ARG A 1 101 ? 12.782 4.335 -9.338 1.00 82.62 101 ARG A O 1
ATOM 742 N N . TYR A 1 102 ? 12.765 6.566 -9.126 1.00 80.50 102 TYR A N 1
ATOM 743 C CA . TYR A 1 102 ? 11.327 6.716 -9.351 1.00 80.50 102 TYR A CA 1
ATOM 744 C C . TYR A 1 102 ? 11.041 6.966 -10.827 1.00 80.50 102 TYR A C 1
ATOM 746 O O . TYR A 1 102 ? 11.802 7.644 -11.515 1.00 80.50 102 TYR A O 1
ATOM 754 N N . HIS A 1 103 ? 9.894 6.479 -11.292 1.00 71.88 103 HIS A N 1
ATOM 755 C CA . HIS A 1 103 ? 9.366 6.835 -12.600 1.00 71.88 103 HIS A CA 1
ATOM 756 C C . HIS A 1 103 ? 8.777 8.255 -12.542 1.00 71.88 103 HI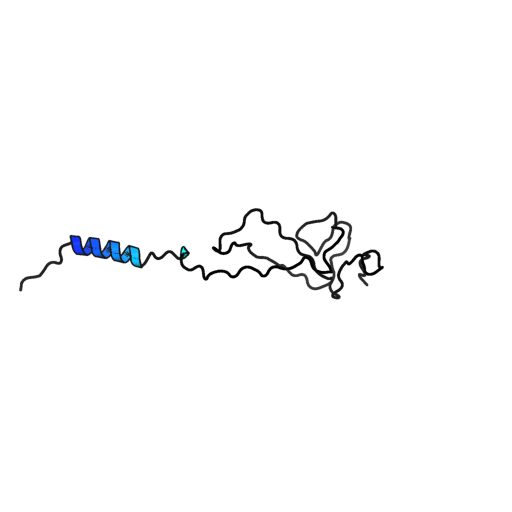S A C 1
ATOM 758 O O . HIS A 1 103 ? 7.581 8.445 -12.326 1.00 71.88 103 HIS A O 1
ATOM 764 N N . ASN A 1 104 ? 9.638 9.268 -12.661 1.00 66.88 104 ASN A N 1
ATOM 765 C CA . ASN A 1 104 ? 9.247 10.674 -12.651 1.00 66.88 104 ASN A CA 1
ATOM 766 C C . ASN A 1 104 ? 9.359 11.279 -14.057 1.00 66.88 104 ASN A C 1
ATOM 768 O O . ASN A 1 104 ? 10.416 11.260 -14.684 1.00 66.88 104 ASN A O 1
ATOM 772 N N . VAL A 1 105 ? 8.276 11.893 -14.531 1.00 55.78 105 VAL A N 1
ATOM 773 C CA . VAL A 1 105 ? 8.231 12.648 -15.798 1.00 55.78 105 VAL A CA 1
ATOM 774 C C . VAL A 1 105 ? 9.174 13.855 -15.837 1.00 55.78 105 VAL A C 1
ATOM 776 O O . VAL A 1 105 ? 9.513 14.320 -16.922 1.00 55.78 105 VAL A O 1
ATOM 779 N N . HIS A 1 106 ? 9.611 14.368 -14.682 1.00 56.91 106 HIS A N 1
ATOM 780 C CA . HIS A 1 106 ? 10.486 15.542 -14.615 1.00 56.91 106 HIS A CA 1
ATOM 781 C C . HIS A 1 106 ? 11.961 15.231 -14.893 1.00 56.91 106 HIS A C 1
ATOM 783 O O . HIS A 1 106 ? 12.728 16.160 -15.137 1.00 56.91 106 HIS A O 1
ATOM 789 N N . ASP A 1 107 ? 12.362 13.957 -14.927 1.00 55.91 107 ASP A N 1
ATOM 790 C CA . ASP A 1 107 ? 13.776 13.576 -15.046 1.00 55.91 107 ASP A CA 1
ATOM 791 C C . ASP A 1 107 ? 14.308 13.652 -16.495 1.00 55.91 107 ASP A C 1
ATOM 793 O O . ASP A 1 107 ? 15.392 13.161 -16.795 1.00 55.91 107 ASP A O 1
ATOM 797 N N . GLY A 1 108 ? 13.567 14.290 -17.414 1.00 51.56 108 GLY A N 1
ATOM 798 C CA . GLY A 1 108 ? 13.996 14.560 -18.798 1.00 51.56 108 GLY A CA 1
ATOM 799 C C . GLY A 1 108 ? 14.122 13.319 -19.690 1.00 51.56 108 GLY A C 1
ATOM 800 O O . GLY A 1 108 ? 14.455 13.422 -20.867 1.00 51.56 108 GLY A O 1
ATOM 801 N N . ASP A 1 109 ? 13.816 12.156 -19.131 1.00 54.53 109 ASP A N 1
ATOM 802 C CA . ASP A 1 109 ? 14.124 10.838 -19.675 1.00 54.53 109 ASP A CA 1
ATOM 803 C C . ASP A 1 109 ? 12.909 10.138 -20.299 1.00 54.53 109 ASP A C 1
ATOM 805 O O . ASP A 1 109 ? 12.958 8.967 -20.673 1.00 54.53 109 ASP A O 1
ATOM 809 N N . GLY A 1 110 ? 11.783 10.854 -20.366 1.00 52.59 110 GLY A N 1
ATOM 810 C CA . GLY A 1 110 ? 10.541 10.371 -20.965 1.00 52.59 110 GLY A CA 1
ATOM 811 C C . GLY A 1 110 ? 9.905 9.179 -20.247 1.00 52.59 110 GLY A C 1
ATOM 812 O O . GLY A 1 110 ? 9.078 8.504 -20.850 1.00 52.59 110 GLY A O 1
ATOM 813 N N . GLY A 1 111 ? 10.290 8.896 -18.998 1.00 52.94 111 GLY A N 1
ATOM 814 C CA . GLY A 1 111 ? 9.791 7.730 -18.269 1.00 52.94 111 GLY A CA 1
ATOM 815 C C . GLY A 1 111 ? 10.267 6.397 -18.854 1.00 52.94 111 GLY A C 1
ATOM 816 O O . GLY A 1 1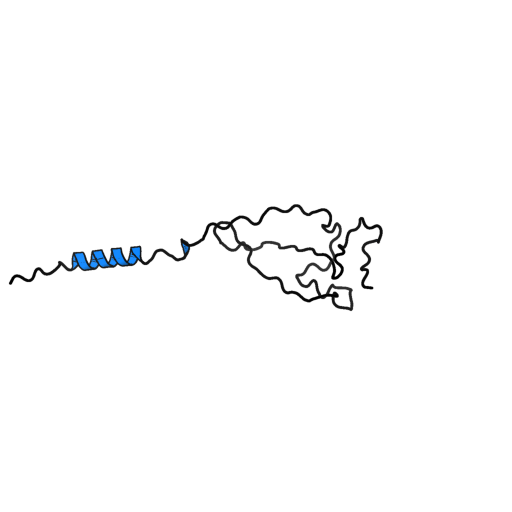11 ? 9.614 5.382 -18.649 1.00 52.94 111 GLY A O 1
ATOM 817 N N . GLN A 1 112 ? 11.373 6.343 -19.604 1.00 55.50 112 GLN A N 1
ATOM 818 C CA . GLN A 1 112 ? 11.874 5.036 -20.034 1.00 55.50 112 GLN A CA 1
ATOM 819 C C . GLN A 1 112 ? 12.399 4.227 -18.835 1.00 55.50 112 GLN A C 1
ATOM 821 O O . GLN A 1 112 ? 13.226 4.748 -18.081 1.00 55.50 112 GLN A O 1
ATOM 826 N N . PRO A 1 113 ? 11.960 2.963 -18.654 1.00 53.00 113 PRO A N 1
ATOM 827 C CA . PRO A 1 113 ? 12.601 2.041 -17.726 1.00 53.00 113 PRO A CA 1
ATOM 828 C C . PRO A 1 113 ? 14.070 1.895 -18.123 1.00 53.00 113 PRO A C 1
ATOM 830 O O . PRO A 1 113 ? 14.390 1.471 -19.235 1.00 53.00 113 PRO A O 1
ATOM 833 N N . ARG A 1 114 ? 14.977 2.303 -17.238 1.00 57.56 114 ARG A N 1
ATOM 834 C CA . ARG A 1 114 ? 16.409 2.049 -17.390 1.00 57.56 114 ARG A CA 1
ATOM 835 C C . ARG A 1 114 ? 16.725 0.772 -16.628 1.00 57.56 114 ARG A C 1
ATOM 837 O O . ARG A 1 114 ? 17.162 0.807 -15.484 1.00 57.56 114 ARG A O 1
ATOM 844 N N . ASP A 1 115 ? 16.399 -0.343 -17.271 1.00 54.00 115 ASP A N 1
ATOM 845 C CA . ASP A 1 115 ? 16.659 -1.690 -16.769 1.00 54.00 115 ASP A CA 1
ATOM 846 C C . ASP A 1 115 ? 18.024 -2.206 -17.256 1.00 54.00 115 ASP A C 1
ATOM 848 O O . ASP A 1 115 ? 18.154 -3.380 -17.618 1.00 54.00 115 ASP A O 1
ATOM 852 N N . ASP A 1 116 ? 19.056 -1.357 -17.281 1.00 50.72 116 ASP A N 1
ATOM 853 C CA . ASP A 1 116 ? 20.444 -1.792 -17.483 1.00 50.72 116 ASP A CA 1
ATOM 854 C C . ASP A 1 116 ? 20.953 -2.666 -16.320 1.00 50.72 116 ASP A C 1
ATOM 856 O O . ASP A 1 116 ? 20.482 -2.518 -15.165 1.00 50.72 116 ASP A O 1
#